Protein AF-A0A1Q3CJY1-F1 (afdb_monomer)

Sequence (101 aa):
YIFSSPWSILPSLQAWYRRGKVNASLENYQDAVCDLTIAQSMESSLGGKRQIESERKIILDRHERAGCTLFQHNEKQLGISDEPHQVKQQCVEVTGKGREI

Secondary structure (DSSP, 8-state):
-----TTS-PPPHHHHHHHHHHHHHTT-HHHHHHHHHHHHHH---HHHHHHHHHHHHHHHHHHHHHHHHHHHHTT--------------------------

Mean predicted aligned error: 15.41 Å

Structure (mmCIF, N/CA/C/O backbone):
data_AF-A0A1Q3CJY1-F1
#
_entry.id   AF-A0A1Q3CJY1-F1
#
loop_
_atom_site.group_PDB
_atom_site.id
_atom_site.type_symbol
_atom_site.label_atom_id
_atom_site.label_alt_id
_atom_site.label_comp_id
_atom_site.label_asym_id
_atom_site.label_entity_id
_atom_site.label_seq_id
_atom_site.pdbx_PDB_ins_code
_atom_site.Cartn_x
_atom_site.Cartn_y
_atom_site.Cartn_z
_atom_site.occupancy
_atom_site.B_iso_or_equiv
_atom_site.auth_seq_id
_atom_site.auth_comp_id
_atom_site.auth_asym_id
_atom_site.auth_atom_id
_atom_site.pdbx_PDB_model_num
ATOM 1 N N . TYR A 1 1 ? -1.251 -1.405 -40.038 1.00 38.06 1 TYR A N 1
ATOM 2 C CA . TYR A 1 1 ? -1.524 -2.456 -39.041 1.00 38.06 1 TYR A CA 1
ATOM 3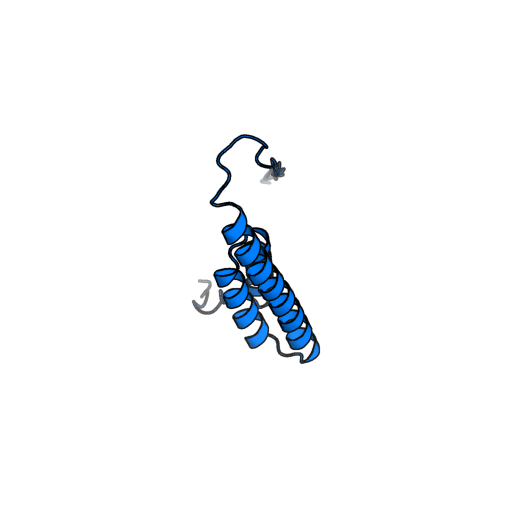 C C . TYR A 1 1 ? -0.597 -2.255 -37.851 1.00 38.06 1 TYR A C 1
ATOM 5 O O . TYR A 1 1 ? 0.583 -2.551 -37.969 1.00 38.06 1 TYR A O 1
ATOM 13 N N . ILE A 1 2 ? -1.084 -1.680 -36.746 1.00 52.84 2 ILE A N 1
ATOM 14 C CA . ILE A 1 2 ? -0.318 -1.630 -35.491 1.00 52.84 2 ILE A CA 1
ATOM 15 C C . ILE A 1 2 ? -0.630 -2.933 -34.764 1.00 52.84 2 ILE A C 1
ATOM 17 O O . ILE A 1 2 ? -1.753 -3.137 -34.308 1.00 52.84 2 ILE A O 1
ATOM 21 N N . PHE A 1 3 ? 0.344 -3.836 -34.712 1.00 55.12 3 PHE A N 1
ATOM 22 C CA . PHE A 1 3 ? 0.288 -5.017 -33.861 1.00 55.12 3 PHE A CA 1
ATOM 23 C C . PHE A 1 3 ? 0.434 -4.522 -32.414 1.00 55.12 3 PHE A C 1
ATOM 25 O O . PHE A 1 3 ? 1.538 -4.411 -31.889 1.00 55.12 3 PHE A O 1
ATOM 32 N N . SER A 1 4 ? -0.673 -4.112 -31.792 1.00 57.25 4 SER A N 1
ATOM 33 C CA . SER A 1 4 ? -0.695 -3.878 -30.349 1.00 57.25 4 SER A CA 1
ATOM 34 C C . SER A 1 4 ? -0.633 -5.253 -29.696 1.00 57.25 4 SER A C 1
ATOM 36 O O . SER A 1 4 ? -1.640 -5.951 -29.588 1.00 57.25 4 SER A O 1
ATOM 38 N N . SER A 1 5 ? 0.581 -5.702 -29.380 1.00 53.81 5 SER A N 1
ATOM 39 C CA . SER A 1 5 ? 0.812 -6.968 -28.697 1.00 53.81 5 SER A CA 1
ATOM 40 C C . SER A 1 5 ? -0.050 -7.027 -27.421 1.00 53.81 5 SER A C 1
ATOM 42 O O . SER A 1 5 ? 0.040 -6.097 -26.609 1.00 53.81 5 SER A O 1
ATOM 44 N N . PRO A 1 6 ? -0.826 -8.109 -27.188 1.00 59.97 6 PRO A N 1
ATOM 45 C CA . PRO A 1 6 ? -1.731 -8.262 -26.033 1.00 59.97 6 PRO A CA 1
ATOM 46 C C . PRO A 1 6 ? -1.056 -8.166 -24.655 1.00 59.97 6 PRO A C 1
ATOM 48 O O . PRO A 1 6 ? -1.722 -8.129 -23.628 1.00 59.97 6 PRO A O 1
ATOM 51 N N . TRP A 1 7 ? 0.275 -8.129 -24.629 1.00 54.53 7 TRP A N 1
ATOM 52 C CA . TRP A 1 7 ? 1.112 -8.182 -23.436 1.00 54.53 7 TRP A CA 1
ATOM 53 C C . TRP A 1 7 ? 1.418 -6.809 -22.818 1.00 54.53 7 TRP A C 1
ATOM 55 O O . TRP A 1 7 ? 2.140 -6.728 -21.829 1.00 54.53 7 TRP A O 1
ATOM 65 N N . SER A 1 8 ? 0.881 -5.722 -23.378 1.00 53.66 8 SER A N 1
ATOM 66 C CA . SER A 1 8 ? 1.364 -4.361 -23.088 1.00 53.66 8 SER A CA 1
ATOM 67 C C . SER A 1 8 ? 0.596 -3.605 -21.997 1.00 53.66 8 SER A C 1
ATOM 69 O O . SER A 1 8 ? 0.942 -2.464 -21.708 1.00 53.66 8 SER A O 1
ATOM 71 N N . ILE A 1 9 ? -0.430 -4.201 -21.381 1.00 62.16 9 ILE A N 1
ATOM 72 C CA . ILE A 1 9 ? -1.192 -3.557 -20.292 1.00 62.16 9 ILE A CA 1
ATOM 73 C C . ILE A 1 9 ? -1.039 -4.361 -18.998 1.00 62.16 9 ILE A C 1
ATOM 75 O O . ILE A 1 9 ? -2.011 -4.692 -18.324 1.00 62.16 9 ILE A O 1
ATOM 79 N N . LEU A 1 10 ? 0.196 -4.712 -18.638 1.00 65.19 10 LEU A N 1
ATOM 80 C CA . LEU A 1 10 ? 0.465 -5.074 -17.250 1.00 65.19 10 LEU A CA 1
ATOM 81 C C . LEU A 1 10 ? 0.441 -3.778 -16.426 1.00 65.19 10 LEU A C 1
ATOM 83 O O . LEU A 1 10 ? 1.128 -2.819 -16.796 1.00 65.19 10 LEU A O 1
ATOM 87 N N . PRO A 1 11 ? -0.350 -3.697 -15.340 1.00 74.88 11 PRO A N 1
ATOM 88 C CA . PRO A 1 11 ? -0.363 -2.505 -14.510 1.00 74.88 11 PRO A CA 1
ATOM 89 C C . PRO A 1 11 ? 1.041 -2.279 -13.952 1.00 74.88 11 PRO A C 1
ATOM 91 O O . PRO A 1 11 ? 1.672 -3.207 -13.446 1.00 74.88 11 PRO A O 1
ATOM 94 N N . SER A 1 12 ? 1.542 -1.050 -14.064 1.00 88.81 12 SER A N 1
ATOM 95 C CA . SER A 1 12 ? 2.859 -0.708 -13.537 1.00 88.81 12 SER A CA 1
ATOM 96 C C . SER A 1 12 ? 2.880 -0.843 -12.012 1.00 88.81 12 SER A C 1
ATOM 98 O O . SER A 1 12 ? 1.846 -0.732 -11.350 1.00 88.81 12 SER A O 1
ATOM 100 N N . LEU A 1 13 ? 4.075 -1.005 -11.437 1.00 92.19 13 LEU A N 1
ATOM 101 C CA . LEU A 1 13 ? 4.316 -0.895 -9.993 1.00 92.19 13 LEU A CA 1
ATOM 102 C C . LEU A 1 13 ? 3.543 0.282 -9.367 1.00 92.19 13 LEU A C 1
ATOM 104 O O . LEU A 1 13 ? 2.8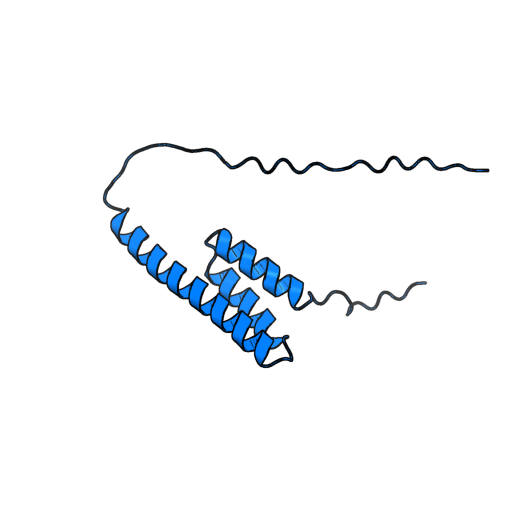91 0.145 -8.334 1.00 92.19 13 LEU A O 1
ATOM 108 N N . GLN A 1 14 ? 3.597 1.445 -10.025 1.00 92.06 14 GLN A N 1
ATOM 109 C CA . GLN A 1 14 ? 2.938 2.660 -9.558 1.00 92.06 14 GLN A CA 1
ATOM 110 C C . GLN A 1 14 ? 1.413 2.539 -9.554 1.00 92.06 14 GLN A C 1
ATOM 112 O O . GLN A 1 14 ? 0.773 3.116 -8.679 1.00 92.06 14 GLN A O 1
ATOM 117 N N . ALA A 1 15 ? 0.825 1.818 -10.512 1.00 94.44 15 ALA A N 1
ATOM 118 C CA . ALA A 1 15 ? -0.616 1.603 -10.566 1.00 94.44 15 ALA A CA 1
ATOM 119 C C . ALA A 1 15 ? -1.090 0.756 -9.377 1.00 94.44 15 ALA A C 1
ATOM 121 O O . ALA A 1 15 ? -2.012 1.169 -8.675 1.00 94.44 15 ALA A O 1
ATOM 122 N N . TRP A 1 16 ? -0.411 -0.362 -9.099 1.00 95.44 16 TRP A N 1
ATOM 123 C CA . TRP A 1 16 ? -0.690 -1.207 -7.931 1.00 95.44 16 TRP A CA 1
ATOM 124 C C . TRP A 1 16 ? -0.519 -0.445 -6.622 1.00 95.44 16 TRP A C 1
ATOM 126 O O . TRP A 1 16 ? -1.421 -0.424 -5.791 1.00 95.44 16 TRP A O 1
ATOM 136 N N . TYR A 1 17 ? 0.598 0.268 -6.476 1.00 95.44 17 TYR A N 1
ATOM 137 C CA . TYR A 1 17 ? 0.869 1.058 -5.280 1.00 95.44 17 TYR A CA 1
ATOM 138 C C . TYR A 1 17 ? -0.200 2.140 -5.048 1.00 95.44 17 TYR A C 1
ATOM 140 O O . TYR A 1 17 ? -0.752 2.245 -3.954 1.00 95.44 17 TYR A O 1
ATOM 148 N N . ARG A 1 18 ? -0.561 2.914 -6.083 1.00 95.69 18 ARG A N 1
ATOM 149 C CA . ARG A 1 18 ? -1.606 3.949 -5.975 1.00 95.69 18 ARG A CA 1
ATOM 150 C C . ARG A 1 18 ? -2.964 3.351 -5.628 1.00 95.69 18 ARG A C 1
ATOM 152 O O . ARG A 1 18 ? -3.649 3.906 -4.772 1.00 95.69 18 ARG A O 1
ATOM 159 N N . ARG A 1 19 ? -3.343 2.239 -6.263 1.00 95.81 19 ARG A N 1
ATOM 160 C CA . ARG A 1 19 ? -4.617 1.568 -5.987 1.00 95.81 19 ARG A CA 1
ATOM 161 C C . ARG A 1 19 ? -4.678 1.051 -4.551 1.00 95.81 19 ARG A C 1
ATOM 163 O O . ARG A 1 19 ? -5.656 1.330 -3.864 1.00 95.81 19 ARG A O 1
ATOM 170 N N . GLY A 1 20 ? -3.593 0.450 -4.063 1.00 96.06 20 GLY A N 1
ATOM 171 C CA . GLY A 1 20 ? -3.486 0.009 -2.674 1.00 96.06 20 GLY A CA 1
ATOM 172 C C . GLY A 1 20 ? -3.658 1.152 -1.674 1.00 96.06 20 GLY A C 1
ATOM 173 O O . GLY A 1 20 ? -4.384 1.009 -0.692 1.00 96.06 20 GLY A O 1
ATOM 174 N N . LYS A 1 21 ? -3.083 2.329 -1.955 1.00 95.56 21 LYS A N 1
ATOM 175 C CA . LYS A 1 21 ? -3.287 3.516 -1.109 1.00 95.56 21 LYS A CA 1
ATOM 176 C C . LYS A 1 21 ? -4.730 4.013 -1.103 1.00 95.56 21 LYS A C 1
ATOM 178 O O . LYS A 1 21 ? -5.226 4.371 -0.041 1.00 95.56 21 LYS A O 1
ATOM 183 N N . VAL A 1 22 ? -5.399 4.028 -2.257 1.00 96.88 22 VAL A N 1
ATOM 184 C CA . VAL A 1 22 ? -6.819 4.416 -2.342 1.00 96.88 22 VAL A CA 1
ATOM 185 C C . VAL A 1 22 ? -7.686 3.434 -1.558 1.00 96.88 22 VAL A C 1
ATOM 187 O O . VAL A 1 22 ? -8.499 3.869 -0.750 1.00 96.88 22 VAL A O 1
ATOM 190 N N . ASN A 1 23 ? -7.460 2.127 -1.711 1.00 94.88 23 ASN A N 1
ATOM 191 C CA . ASN A 1 23 ? -8.166 1.103 -0.940 1.00 94.88 23 ASN A CA 1
ATOM 192 C C . ASN A 1 23 ? -7.942 1.263 0.571 1.00 94.88 23 ASN A C 1
ATOM 194 O O . ASN A 1 23 ? -8.892 1.164 1.339 1.00 94.88 23 ASN A O 1
ATOM 198 N N . ALA A 1 24 ? -6.724 1.605 1.003 1.00 93.25 24 ALA A N 1
ATOM 199 C CA . ALA A 1 24 ? -6.445 1.884 2.410 1.00 93.25 24 ALA A CA 1
ATOM 200 C C . ALA A 1 24 ? -7.193 3.121 2.931 1.00 93.25 24 ALA A C 1
ATOM 202 O O . ALA A 1 24 ? -7.644 3.131 4.073 1.00 93.25 24 ALA A O 1
ATOM 203 N N . SER A 1 25 ? -7.329 4.167 2.108 1.00 92.12 25 SER A N 1
ATOM 204 C CA . SER A 1 25 ? -8.122 5.356 2.445 1.00 92.12 25 SER A CA 1
ATOM 205 C C . SER A 1 25 ? -9.625 5.081 2.497 1.00 92.12 25 SER A C 1
ATOM 207 O O . SER A 1 25 ? -10.321 5.756 3.243 1.00 92.12 25 SER A O 1
ATOM 209 N N . LEU A 1 26 ? -10.108 4.099 1.732 1.00 92.56 26 LEU A N 1
ATOM 210 C CA . LEU A 1 26 ? -11.502 3.643 1.726 1.00 92.56 26 LEU A CA 1
ATOM 211 C C . LEU A 1 26 ? -11.794 2.568 2.786 1.00 92.56 26 LEU A C 1
ATOM 213 O O . LEU A 1 26 ? -12.868 1.984 2.763 1.00 92.56 26 LEU A O 1
ATOM 217 N N . GLU A 1 27 ? -10.841 2.278 3.679 1.00 90.56 27 GLU A N 1
ATOM 218 C CA . GLU A 1 27 ? -10.944 1.223 4.703 1.00 90.56 27 GLU A CA 1
ATOM 219 C C . GLU A 1 27 ? -11.110 -0.201 4.134 1.00 90.56 27 GLU A C 1
ATOM 221 O O . GLU A 1 27 ? -11.370 -1.161 4.860 1.00 90.56 27 GLU A O 1
ATOM 226 N N . ASN A 1 28 ? -10.830 -0.378 2.840 1.00 93.62 28 ASN A N 1
ATOM 227 C CA . ASN A 1 28 ? -10.751 -1.675 2.171 1.00 93.62 28 ASN A CA 1
ATOM 228 C C . ASN A 1 28 ? -9.363 -2.285 2.406 1.00 93.62 28 ASN A C 1
ATOM 230 O O . ASN A 1 28 ? -8.553 -2.455 1.490 1.00 93.62 28 ASN A O 1
ATOM 234 N N . TYR A 1 29 ? -9.061 -2.574 3.672 1.00 91.88 29 TYR A N 1
ATOM 235 C CA . TYR A 1 29 ? -7.718 -2.945 4.120 1.00 91.88 29 TYR A CA 1
ATOM 236 C C . TYR A 1 29 ? -7.192 -4.232 3.471 1.00 91.88 29 TYR A C 1
ATOM 238 O O . TYR A 1 29 ? -6.004 -4.317 3.163 1.00 91.88 29 TYR A O 1
ATOM 246 N N . GLN A 1 30 ? -8.067 -5.205 3.206 1.00 91.44 30 GLN A N 1
ATOM 247 C CA . GLN A 1 30 ? -7.685 -6.458 2.554 1.00 91.44 30 GLN A CA 1
ATOM 248 C C . GLN A 1 30 ? -7.180 -6.221 1.123 1.00 91.44 30 GLN A C 1
ATOM 250 O O . GLN A 1 30 ? -6.088 -6.668 0.764 1.00 91.44 30 GLN A O 1
ATOM 255 N N . ASP A 1 31 ? -7.931 -5.454 0.329 1.00 94.06 31 ASP A N 1
ATOM 256 C CA . ASP A 1 31 ? -7.551 -5.112 -1.045 1.00 94.06 31 ASP A CA 1
ATOM 257 C C . ASP A 1 31 ? -6.304 -4.222 -1.071 1.00 94.06 31 ASP A C 1
ATOM 259 O O . ASP A 1 31 ? -5.422 -4.402 -1.913 1.00 94.06 31 ASP A O 1
ATOM 263 N N . ALA A 1 32 ? -6.174 -3.312 -0.100 1.00 95.56 32 ALA A N 1
ATOM 264 C CA . ALA A 1 32 ? -4.986 -2.483 0.062 1.00 95.56 32 ALA A CA 1
ATOM 265 C C . ALA A 1 32 ? -3.715 -3.316 0.287 1.00 95.56 32 ALA A C 1
ATOM 267 O O . ALA A 1 32 ? -2.683 -3.071 -0.341 1.00 95.56 32 ALA A O 1
ATOM 268 N N . VAL A 1 33 ? -3.785 -4.320 1.165 1.00 94.81 33 VAL A N 1
ATOM 269 C CA . VAL A 1 33 ? -2.664 -5.220 1.473 1.00 94.81 33 VAL A CA 1
ATOM 270 C C . VAL A 1 33 ? -2.287 -6.072 0.262 1.00 94.81 33 VAL A C 1
ATOM 272 O O . VAL A 1 33 ? -1.094 -6.221 -0.023 1.00 94.81 33 VAL A O 1
ATOM 275 N N . CYS A 1 34 ? -3.270 -6.597 -0.473 1.00 95.81 34 CYS A N 1
ATOM 276 C CA . CYS A 1 34 ? -3.031 -7.339 -1.711 1.00 95.81 34 CYS A CA 1
ATOM 277 C C . CYS A 1 34 ? -2.316 -6.472 -2.758 1.00 95.81 34 CYS A C 1
ATOM 279 O O . CYS A 1 34 ? -1.269 -6.865 -3.279 1.00 95.81 34 CYS A O 1
ATOM 281 N N . ASP A 1 35 ? -2.824 -5.265 -3.007 1.00 96.69 35 ASP A N 1
ATOM 282 C CA . ASP A 1 35 ? -2.265 -4.337 -3.991 1.00 96.69 35 ASP A CA 1
ATOM 283 C C . ASP A 1 35 ? -0.824 -3.920 -3.651 1.00 96.69 35 ASP A C 1
ATOM 285 O O . ASP A 1 35 ? 0.055 -3.922 -4.519 1.00 96.69 35 ASP A O 1
ATOM 289 N N . LEU A 1 36 ? -0.545 -3.618 -2.377 1.00 95.06 36 LEU A N 1
ATOM 290 C CA . LEU A 1 36 ? 0.802 -3.263 -1.919 1.00 95.06 36 LEU A CA 1
ATOM 291 C C . LEU A 1 36 ? 1.770 -4.450 -1.943 1.00 95.06 36 LEU A C 1
ATOM 293 O O . LEU A 1 36 ? 2.964 -4.261 -2.165 1.00 95.06 36 LEU A O 1
ATOM 297 N N . THR A 1 37 ? 1.278 -5.674 -1.753 1.00 96.06 37 THR A N 1
ATOM 298 C CA . THR A 1 37 ? 2.100 -6.889 -1.855 1.00 96.06 37 THR A CA 1
ATOM 299 C C . THR A 1 37 ? 2.541 -7.132 -3.296 1.00 96.06 37 THR A C 1
ATOM 301 O O . THR A 1 37 ? 3.714 -7.417 -3.545 1.00 96.06 37 THR A O 1
ATOM 304 N N . ILE A 1 38 ? 1.635 -6.936 -4.259 1.00 95.00 38 ILE A N 1
ATOM 305 C CA . ILE A 1 38 ? 1.970 -7.012 -5.684 1.00 95.00 38 ILE A CA 1
ATOM 306 C C . ILE A 1 38 ? 2.977 -5.916 -6.035 1.00 95.00 38 ILE A C 1
ATOM 308 O O . ILE A 1 38 ? 4.022 -6.222 -6.610 1.00 95.00 38 ILE A O 1
ATOM 312 N N . ALA A 1 39 ? 2.744 -4.674 -5.597 1.00 94.75 39 ALA A N 1
ATOM 313 C CA . ALA A 1 39 ? 3.702 -3.589 -5.791 1.00 94.75 39 ALA A CA 1
ATOM 314 C C . ALA A 1 39 ? 5.093 -3.936 -5.217 1.00 94.75 39 ALA A C 1
ATOM 316 O O . ALA A 1 39 ? 6.098 -3.837 -5.914 1.00 94.75 39 ALA A O 1
ATOM 317 N N . GLN A 1 40 ? 5.172 -4.442 -3.984 1.00 94.56 40 GLN A N 1
ATOM 318 C CA . GLN A 1 40 ? 6.447 -4.833 -3.374 1.00 94.56 40 GLN A CA 1
ATOM 319 C C . GLN A 1 40 ? 7.179 -5.926 -4.175 1.00 94.56 40 GLN A C 1
ATOM 321 O O . GLN A 1 40 ? 8.408 -5.905 -4.260 1.00 94.56 40 GLN A O 1
ATOM 326 N N . SER A 1 41 ? 6.443 -6.879 -4.759 1.00 93.88 41 SER A N 1
ATOM 327 C CA . SER A 1 41 ? 7.025 -7.955 -5.574 1.00 93.88 41 SER A CA 1
ATOM 328 C C . SER A 1 41 ? 7.619 -7.457 -6.897 1.00 93.88 41 SER A C 1
ATOM 330 O O . SER A 1 41 ? 8.602 -8.022 -7.375 1.00 93.88 41 SER A O 1
ATOM 332 N N . MET A 1 42 ? 7.050 -6.384 -7.455 1.00 91.62 42 MET A N 1
ATOM 333 C CA . MET A 1 42 ? 7.482 -5.765 -8.712 1.00 91.62 42 MET A CA 1
ATOM 334 C C . MET A 1 42 ? 8.618 -4.756 -8.526 1.00 91.62 42 MET A C 1
ATOM 336 O O . MET A 1 42 ? 9.305 -4.421 -9.489 1.00 91.62 42 MET A O 1
ATOM 340 N N . GLU A 1 43 ? 8.797 -4.236 -7.314 1.00 92.00 43 GLU A N 1
ATOM 341 C CA . GLU A 1 43 ? 9.871 -3.303 -7.000 1.00 92.00 43 GLU A CA 1
ATOM 342 C C . GLU A 1 43 ? 11.227 -4.020 -7.045 1.00 92.00 43 GLU A C 1
ATOM 344 O O . GLU A 1 43 ? 11.404 -5.088 -6.462 1.00 92.00 43 GLU A O 1
ATOM 349 N N . SER A 1 44 ? 12.211 -3.428 -7.716 1.00 91.25 44 SER A N 1
ATOM 350 C CA . SER A 1 44 ? 13.550 -4.018 -7.847 1.00 91.25 44 SER A CA 1
ATOM 351 C C . SER A 1 44 ? 14.503 -3.516 -6.762 1.00 91.25 44 SER A C 1
ATOM 353 O O . SER A 1 44 ? 15.417 -4.234 -6.356 1.00 91.25 44 SER A O 1
ATOM 355 N N . SER A 1 45 ? 14.290 -2.297 -6.257 1.00 94.50 45 SER A N 1
ATOM 356 C CA . SER A 1 45 ? 15.141 -1.681 -5.241 1.00 94.50 45 SER A CA 1
ATOM 357 C C . SER A 1 45 ? 14.807 -2.171 -3.834 1.00 94.50 45 SER A C 1
ATOM 359 O O . SER A 1 45 ? 13.654 -2.163 -3.405 1.00 94.50 45 SER A O 1
ATOM 361 N N . LEU A 1 46 ? 15.834 -2.505 -3.044 1.00 91.44 46 LEU A N 1
ATOM 362 C CA . LEU A 1 46 ? 15.665 -2.805 -1.617 1.00 91.44 46 LEU A CA 1
ATOM 363 C C . LEU A 1 46 ? 15.065 -1.620 -0.843 1.00 91.44 46 LEU A C 1
ATOM 365 O O . LEU A 1 46 ? 14.270 -1.829 0.072 1.00 91.44 46 LEU A O 1
ATOM 369 N N . GLY A 1 47 ? 15.423 -0.387 -1.217 1.00 93.62 47 GLY A N 1
ATOM 370 C CA . GLY A 1 47 ? 14.881 0.824 -0.598 1.00 93.62 47 GLY A CA 1
ATOM 371 C C . GLY A 1 47 ? 13.384 0.973 -0.863 1.00 93.62 47 GLY A C 1
ATOM 372 O O . GLY A 1 47 ? 12.614 1.153 0.078 1.00 93.62 47 GLY A O 1
ATOM 373 N N . GLY A 1 48 ? 12.969 0.798 -2.121 1.00 91.56 48 GLY A N 1
ATOM 374 C CA . GLY A 1 48 ? 11.557 0.840 -2.508 1.00 91.56 48 GLY A CA 1
ATOM 375 C C . GLY A 1 48 ? 10.742 -0.268 -1.835 1.00 91.56 48 GLY A C 1
ATOM 376 O O . GLY A 1 48 ? 9.680 -0.002 -1.278 1.00 91.56 48 GLY A O 1
ATOM 377 N N . LYS A 1 49 ? 11.276 -1.498 -1.768 1.00 93.12 49 LYS A N 1
ATOM 378 C CA . LYS A 1 49 ? 10.617 -2.613 -1.064 1.00 93.12 49 LYS A CA 1
ATOM 379 C C . LYS A 1 49 ? 10.359 -2.299 0.405 1.00 93.12 49 LYS A C 1
ATOM 381 O O . LYS A 1 49 ? 9.259 -2.553 0.887 1.00 93.12 49 LYS A O 1
ATOM 386 N N . ARG A 1 50 ? 11.353 -1.740 1.105 1.00 94.50 50 ARG A N 1
ATOM 387 C CA . ARG A 1 50 ? 11.224 -1.344 2.517 1.00 94.50 50 ARG A CA 1
ATOM 388 C C . ARG A 1 50 ? 10.210 -0.220 2.706 1.00 94.50 50 ARG A C 1
ATOM 390 O O . ARG A 1 50 ? 9.469 -0.242 3.682 1.00 94.50 50 ARG A O 1
ATOM 397 N N . GLN A 1 51 ? 10.156 0.741 1.782 1.00 94.69 51 GLN A N 1
ATOM 398 C CA . GLN A 1 51 ? 9.151 1.807 1.815 1.00 94.69 51 GLN A CA 1
ATOM 399 C C . GLN A 1 51 ? 7.737 1.228 1.687 1.00 94.69 51 GLN A C 1
ATOM 401 O O . GLN A 1 51 ? 6.911 1.448 2.571 1.00 94.69 51 GLN A O 1
ATOM 406 N N . ILE A 1 52 ? 7.489 0.404 0.665 1.00 94.19 52 ILE A N 1
ATOM 407 C CA . ILE A 1 52 ? 6.183 -0.239 0.448 1.00 94.19 52 ILE A CA 1
ATOM 408 C C . ILE A 1 52 ? 5.790 -1.120 1.647 1.00 94.19 52 ILE A C 1
ATOM 410 O O . ILE A 1 52 ? 4.646 -1.091 2.099 1.00 94.19 52 ILE A O 1
ATOM 414 N N . GLU A 1 53 ? 6.738 -1.869 2.211 1.00 94.62 53 GLU A N 1
ATOM 415 C CA . GLU A 1 53 ? 6.517 -2.684 3.409 1.00 94.62 53 GLU A CA 1
ATOM 416 C C . GLU A 1 53 ? 6.146 -1.844 4.638 1.00 94.62 53 GLU A C 1
ATOM 418 O O . GLU A 1 53 ? 5.223 -2.205 5.373 1.00 94.62 53 GLU A O 1
ATOM 423 N N . SER A 1 54 ? 6.838 -0.722 4.854 1.00 95.00 54 SER A N 1
ATOM 424 C CA . SER A 1 54 ? 6.546 0.184 5.968 1.00 95.00 54 SER A CA 1
ATOM 425 C C . SER A 1 54 ? 5.128 0.750 5.880 1.00 95.00 54 SER A C 1
ATOM 427 O O . SER A 1 54 ? 4.404 0.750 6.875 1.00 95.00 54 SER A O 1
ATOM 429 N N . GLU A 1 55 ? 4.685 1.130 4.680 1.00 93.19 55 GLU A N 1
ATOM 430 C CA . GLU A 1 55 ? 3.322 1.600 4.443 1.00 93.19 55 GLU A CA 1
ATOM 431 C C . GLU A 1 55 ? 2.284 0.505 4.675 1.00 93.19 55 GLU A C 1
ATOM 433 O O . GLU A 1 55 ? 1.296 0.734 5.374 1.00 93.19 55 GLU A O 1
ATOM 438 N N . ARG A 1 56 ? 2.527 -0.710 4.168 1.00 93.19 56 ARG A N 1
ATOM 439 C CA . ARG A 1 56 ? 1.645 -1.856 4.422 1.00 93.19 56 ARG A CA 1
ATOM 440 C C . ARG A 1 56 ? 1.490 -2.118 5.921 1.00 93.19 56 ARG A C 1
ATOM 442 O O . ARG A 1 56 ? 0.385 -2.390 6.379 1.00 93.19 56 ARG A O 1
ATOM 449 N N . LYS A 1 57 ? 2.573 -2.010 6.697 1.00 93.75 57 LYS A N 1
ATOM 450 C CA . LYS A 1 57 ? 2.532 -2.191 8.156 1.00 93.75 57 LYS A CA 1
ATOM 451 C C . LYS A 1 57 ? 1.682 -1.122 8.851 1.00 93.75 57 LYS A C 1
ATOM 453 O O . LYS A 1 57 ? 0.918 -1.462 9.745 1.00 93.75 57 LYS A O 1
ATOM 458 N N . ILE A 1 58 ? 1.774 0.140 8.424 1.00 91.88 58 ILE A N 1
ATOM 459 C CA . ILE A 1 58 ? 0.929 1.231 8.946 1.00 91.88 58 ILE A CA 1
ATOM 460 C C . ILE A 1 58 ? -0.555 0.956 8.661 1.00 91.88 58 ILE A C 1
ATOM 462 O O . ILE A 1 58 ? -1.408 1.198 9.512 1.00 91.88 58 ILE A O 1
ATOM 466 N N . ILE A 1 59 ? -0.868 0.434 7.474 1.00 91.12 59 ILE A N 1
ATOM 467 C CA . ILE A 1 59 ? -2.242 0.095 7.080 1.00 91.12 59 ILE A CA 1
ATOM 468 C C . ILE A 1 59 ? -2.786 -1.065 7.921 1.00 91.12 59 ILE A C 1
ATOM 470 O O . ILE A 1 59 ? -3.931 -1.004 8.361 1.00 91.12 59 ILE A O 1
ATOM 474 N N . LEU A 1 60 ? -1.966 -2.085 8.194 1.00 89.31 60 LEU A N 1
ATOM 475 C CA . LEU A 1 60 ? -2.341 -3.196 9.073 1.00 89.31 60 LEU A CA 1
ATOM 476 C C . LEU A 1 60 ? -2.588 -2.738 10.517 1.00 89.31 60 LEU A C 1
ATOM 478 O O . LEU A 1 60 ? -3.612 -3.099 11.087 1.00 89.31 60 LEU A O 1
ATOM 482 N N . ASP A 1 61 ? -1.724 -1.884 11.078 1.00 89.81 61 ASP A N 1
ATOM 483 C CA . ASP A 1 61 ? -1.942 -1.297 12.413 1.00 89.81 61 ASP A CA 1
ATOM 484 C C . ASP A 1 61 ? -3.255 -0.497 12.470 1.00 89.81 61 ASP A C 1
ATOM 486 O O . ASP A 1 61 ? -4.028 -0.604 13.424 1.00 89.81 61 ASP A O 1
ATOM 490 N N . ARG A 1 62 ? -3.554 0.268 11.409 1.00 85.88 62 ARG A N 1
ATOM 491 C CA . ARG A 1 62 ? -4.823 0.996 11.294 1.00 85.88 62 ARG A CA 1
ATOM 492 C C . ARG A 1 62 ? -6.018 0.040 11.250 1.00 85.88 62 ARG A C 1
ATOM 494 O O . ARG A 1 62 ? -7.003 0.311 11.930 1.00 85.88 62 ARG A O 1
ATOM 501 N N . HIS A 1 63 ? -5.935 -1.054 10.497 1.00 85.19 63 HIS A N 1
ATOM 502 C CA . HIS A 1 63 ? -6.990 -2.067 10.431 1.00 85.19 63 HIS A CA 1
ATOM 503 C C . HIS A 1 63 ? -7.241 -2.728 11.792 1.00 85.19 63 HIS A C 1
ATOM 505 O O . HIS A 1 63 ? -8.389 -2.827 12.217 1.00 85.19 63 HIS A O 1
ATOM 511 N N . GLU A 1 64 ? -6.188 -3.130 12.508 1.00 82.31 64 GLU A N 1
ATOM 512 C CA . GLU A 1 64 ? -6.309 -3.716 13.850 1.00 82.31 64 GLU A CA 1
ATOM 513 C C . GLU A 1 64 ? -6.977 -2.739 14.828 1.00 82.31 64 GLU A C 1
ATOM 515 O O . GLU A 1 64 ? -7.887 -3.103 15.576 1.00 82.31 64 GLU A O 1
ATOM 520 N N . ARG A 1 65 ? -6.591 -1.461 14.764 1.00 82.00 65 A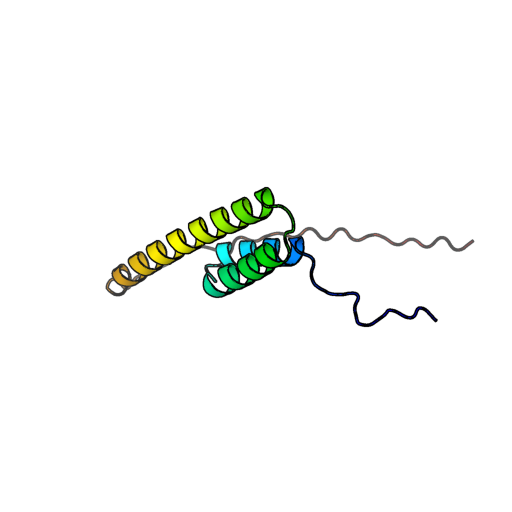RG A N 1
ATOM 521 C CA . ARG A 1 65 ? -7.198 -0.389 15.561 1.00 82.00 65 ARG A CA 1
ATOM 522 C C . ARG A 1 65 ? -8.664 -0.140 15.192 1.00 82.00 65 ARG A C 1
ATOM 524 O O . ARG A 1 65 ? -9.481 0.047 16.093 1.00 82.00 65 ARG A O 1
ATOM 531 N N . ALA A 1 66 ? -8.997 -0.162 13.901 1.00 74.19 66 ALA A N 1
ATOM 532 C CA . ALA A 1 66 ? -10.364 -0.015 13.401 1.00 74.19 66 ALA A CA 1
ATOM 533 C C 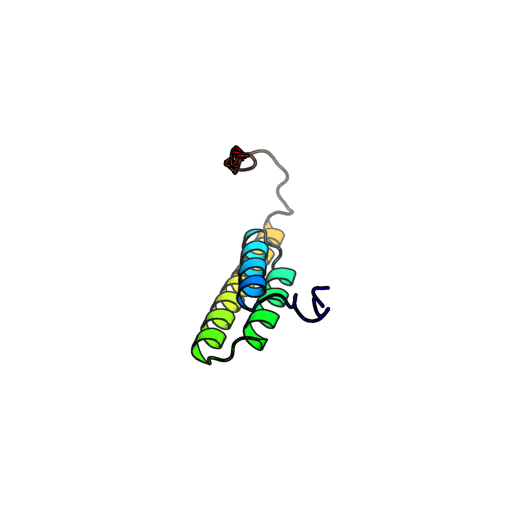. ALA A 1 66 ? -11.257 -1.200 13.819 1.00 74.19 66 ALA A C 1
ATOM 535 O O . ALA A 1 66 ? -12.409 -1.011 14.220 1.00 74.19 66 ALA A O 1
ATOM 536 N N . GLY A 1 67 ? -10.706 -2.417 13.820 1.00 65.19 67 GLY A N 1
ATOM 537 C CA . GLY A 1 67 ? -11.368 -3.605 14.357 1.00 65.19 67 GLY A CA 1
ATOM 538 C C . GLY A 1 67 ? -11.748 -3.424 15.828 1.00 65.19 67 GLY A C 1
ATOM 539 O O . GLY A 1 67 ? -12.892 -3.671 16.203 1.00 65.19 67 GLY A O 1
ATOM 540 N N . CYS A 1 68 ? -10.840 -2.891 16.651 1.00 59.06 68 CYS A N 1
ATOM 541 C CA . CYS A 1 68 ? -11.112 -2.585 18.060 1.00 59.06 68 CYS A CA 1
ATOM 542 C C . CYS A 1 68 ? -12.207 -1.521 18.264 1.00 59.06 68 CYS A C 1
ATOM 544 O O . CYS A 1 68 ? -12.965 -1.612 19.231 1.00 59.06 68 CYS A O 1
ATOM 546 N N . THR A 1 69 ? -12.328 -0.526 17.376 1.00 54.94 69 THR A N 1
ATOM 547 C CA . THR A 1 69 ? -13.429 0.455 17.436 1.00 54.94 69 THR A CA 1
ATOM 548 C C . THR A 1 69 ? -14.779 -0.140 17.034 1.00 54.94 69 THR A C 1
ATOM 550 O O . THR A 1 69 ? -15.797 0.238 17.612 1.00 54.94 69 THR A O 1
ATOM 553 N N . LEU A 1 70 ? -14.802 -1.119 16.120 1.00 50.72 70 LEU A N 1
ATOM 554 C CA . LEU A 1 70 ? -16.034 -1.796 15.698 1.00 50.72 70 LEU A CA 1
ATOM 555 C C . LEU A 1 70 ? -16.671 -2.601 16.848 1.00 50.72 70 LEU A C 1
ATOM 557 O O . LEU A 1 70 ? -17.890 -2.601 17.004 1.00 50.72 70 LEU A O 1
ATOM 561 N N . PHE A 1 71 ? -15.851 -3.218 17.710 1.00 45.44 71 PHE A N 1
ATOM 562 C CA . PHE A 1 71 ? -16.327 -3.942 18.898 1.00 45.44 71 PHE A CA 1
ATOM 563 C C . PHE A 1 71 ? -16.938 -3.035 19.980 1.00 45.44 71 PHE A C 1
ATOM 565 O O . PHE A 1 71 ? -17.744 -3.516 20.771 1.00 45.44 71 PHE A O 1
ATOM 572 N N . GLN A 1 72 ? -16.606 -1.739 20.019 1.00 45.28 72 GLN A N 1
ATOM 573 C CA . GLN A 1 72 ? -17.191 -0.791 20.982 1.00 45.28 72 GLN A CA 1
ATOM 574 C C . GLN A 1 72 ? -18.453 -0.088 20.459 1.00 45.28 72 GLN A C 1
ATOM 576 O O . GLN A 1 72 ? -19.226 0.457 21.246 1.00 45.28 72 GLN A O 1
ATOM 581 N N . HIS A 1 73 ? -18.688 -0.091 19.144 1.00 38.41 73 HIS A N 1
ATOM 582 C CA . HIS A 1 73 ? -19.795 0.649 18.530 1.00 38.41 73 HIS A CA 1
ATOM 583 C C . HIS A 1 73 ? -21.117 -0.142 18.467 1.00 38.41 73 HIS A C 1
ATOM 585 O O . HIS A 1 73 ? -22.170 0.431 18.194 1.00 38.41 73 HIS A O 1
ATOM 591 N N . ASN A 1 74 ? -21.111 -1.444 18.768 1.00 38.25 74 ASN A N 1
ATOM 592 C CA . ASN A 1 74 ? -22.328 -2.264 18.699 1.00 38.25 74 ASN A CA 1
ATOM 593 C C . ASN A 1 74 ? -23.324 -2.039 19.853 1.00 38.25 74 ASN A C 1
ATOM 595 O O . ASN A 1 74 ? -24.436 -2.556 19.786 1.00 38.25 74 ASN A O 1
ATOM 599 N N . GLU A 1 75 ? -22.985 -1.246 20.876 1.00 46.91 75 GLU A N 1
ATOM 600 C CA . GLU A 1 75 ? -23.872 -1.016 22.032 1.00 46.91 75 GLU A CA 1
ATOM 601 C C . GLU A 1 75 ? -24.538 0.366 22.060 1.00 46.91 75 GLU A C 1
ATOM 603 O O . GLU A 1 75 ? -25.297 0.670 22.980 1.00 46.91 75 GLU A O 1
ATOM 608 N N . LYS A 1 76 ? -24.294 1.225 21.064 1.00 41.19 76 LYS A N 1
ATOM 609 C CA . LYS A 1 76 ? -24.909 2.558 21.012 1.00 41.19 76 LYS A CA 1
ATOM 610 C C . LYS A 1 76 ? -25.480 2.831 19.631 1.00 41.19 76 LYS A C 1
ATOM 612 O O . LYS A 1 76 ? -24.879 3.481 18.785 1.00 41.19 76 LYS A O 1
ATOM 617 N N . GLN A 1 77 ? -26.703 2.351 19.437 1.00 56.06 77 GLN A N 1
ATOM 618 C CA . GLN A 1 77 ? -27.684 3.037 18.603 1.00 56.06 77 GLN A CA 1
ATOM 619 C C . GLN A 1 77 ? -27.591 4.552 18.863 1.00 56.06 77 GLN A C 1
ATOM 621 O O . GLN A 1 77 ? -27.674 4.940 20.027 1.00 56.06 77 GLN A O 1
ATOM 626 N N . LEU A 1 78 ? -27.425 5.365 17.806 1.00 36.66 78 LEU A N 1
ATOM 627 C CA . LEU A 1 78 ? -28.109 6.650 17.552 1.00 36.66 78 LEU A CA 1
ATOM 628 C C . LEU A 1 78 ? -27.239 7.630 16.729 1.00 36.66 78 LEU A C 1
ATOM 630 O O . LEU A 1 78 ? -26.306 8.226 17.245 1.00 36.66 78 LEU A O 1
ATOM 634 N N . GLY A 1 79 ? -27.662 7.886 15.487 1.00 31.59 79 GLY A N 1
ATOM 635 C CA . GLY A 1 79 ? -27.880 9.262 15.027 1.00 31.59 79 GLY A CA 1
ATOM 636 C C . GLY A 1 79 ? -26.743 10.059 14.358 1.00 31.59 79 GLY A C 1
ATOM 637 O O . GLY A 1 79 ? -25.940 10.674 15.037 1.00 31.59 79 GLY A O 1
ATOM 638 N N . ILE A 1 80 ? -26.912 10.230 13.038 1.00 40.34 80 ILE A N 1
ATOM 639 C CA . ILE A 1 80 ? -26.751 11.471 12.236 1.00 40.34 80 ILE A CA 1
ATOM 640 C C . ILE A 1 80 ? -25.332 12.030 11.948 1.00 40.34 80 ILE A C 1
ATOM 642 O O . ILE A 1 80 ? -24.541 12.268 12.850 1.00 40.34 80 ILE A O 1
ATOM 646 N N . SER A 1 81 ? -25.166 12.402 10.662 1.00 35.69 81 SER A N 1
ATOM 647 C CA . SER A 1 81 ? -24.272 13.421 10.054 1.00 35.69 81 SER A CA 1
ATOM 648 C C . SER A 1 81 ? -22.781 13.074 9.906 1.00 35.69 81 SER A C 1
ATOM 650 O O . SER A 1 81 ? -22.176 12.551 10.825 1.00 35.69 81 SER A O 1
ATOM 652 N N . ASP A 1 82 ? -22.096 13.316 8.780 1.00 37.09 82 ASP A N 1
ATOM 653 C CA . ASP A 1 82 ? -22.291 14.335 7.737 1.00 37.09 82 ASP A CA 1
ATOM 654 C C . ASP A 1 82 ? -21.731 13.908 6.358 1.00 37.09 82 ASP A C 1
ATOM 656 O O . ASP A 1 82 ? -20.678 13.286 6.262 1.00 37.09 82 ASP A O 1
ATOM 660 N N . GLU A 1 83 ? -22.469 14.311 5.318 1.00 39.72 83 GLU A N 1
ATOM 661 C CA . GLU A 1 83 ? -22.060 14.794 3.980 1.00 39.72 83 GLU A CA 1
ATOM 662 C C . GLU A 1 83 ? -20.921 14.083 3.189 1.00 39.72 83 GLU A C 1
ATOM 664 O O . GLU A 1 83 ? -19.755 14.065 3.599 1.00 39.72 83 GLU A O 1
ATOM 669 N N . PRO A 1 84 ? -21.203 13.559 1.973 1.00 43.75 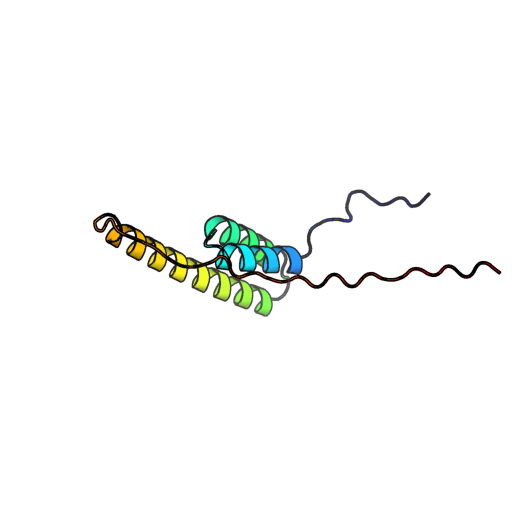84 PRO A N 1
ATOM 670 C CA . PRO A 1 84 ? -20.156 13.077 1.081 1.00 43.75 84 PRO A CA 1
ATOM 671 C C . PRO A 1 84 ? -19.366 14.270 0.535 1.00 43.75 84 PRO A C 1
ATOM 673 O O . PRO A 1 84 ? -19.906 15.085 -0.207 1.00 43.75 84 PRO A O 1
ATOM 676 N N . HIS A 1 85 ? -18.067 14.338 0.847 1.00 49.03 85 HIS A N 1
ATOM 677 C CA . HIS A 1 85 ? -17.175 15.378 0.337 1.00 49.03 85 HIS A CA 1
ATOM 678 C C . HIS A 1 85 ? -17.240 15.424 -1.195 1.00 49.03 85 HIS A C 1
ATOM 680 O O . HIS A 1 85 ? -16.715 14.550 -1.891 1.00 49.03 85 HIS A O 1
ATOM 686 N N . GLN A 1 86 ? -17.891 16.460 -1.719 1.00 40.12 86 GLN A N 1
ATOM 687 C CA . GLN A 1 86 ? -18.027 16.700 -3.147 1.00 40.12 86 GLN A CA 1
ATOM 688 C C . GLN A 1 86 ? -16.650 17.028 -3.739 1.00 40.12 86 GLN A C 1
ATOM 690 O O . GLN A 1 86 ? -16.223 18.182 -3.788 1.00 40.12 86 GLN A O 1
ATOM 695 N N . VAL A 1 87 ? -15.935 16.009 -4.222 1.00 54.94 87 VAL A N 1
ATOM 696 C CA . VAL A 1 87 ? -14.802 16.202 -5.132 1.00 54.94 87 VAL A CA 1
ATOM 697 C C . VAL A 1 87 ? -15.369 16.740 -6.443 1.00 54.94 87 VAL A C 1
ATOM 699 O O . VAL A 1 87 ? -15.827 15.999 -7.311 1.00 54.94 87 VAL A O 1
ATOM 702 N N . LYS A 1 88 ? -15.367 18.066 -6.582 1.00 46.47 88 LYS A N 1
ATOM 703 C CA . LYS A 1 88 ? -15.726 18.750 -7.822 1.00 46.47 88 LYS A CA 1
ATOM 704 C C . LYS A 1 88 ? -14.583 18.557 -8.820 1.00 46.47 88 LYS A C 1
ATOM 706 O O . LYS A 1 88 ? -13.638 19.340 -8.859 1.00 46.47 88 LYS A O 1
ATOM 711 N N . GLN A 1 89 ? -14.631 17.475 -9.596 1.00 57.84 89 GLN A N 1
ATOM 712 C CA . GLN A 1 89 ? -13.713 17.288 -10.716 1.00 57.84 89 GLN A CA 1
ATOM 713 C C . GLN A 1 89 ? -14.047 18.317 -11.798 1.00 57.84 89 GLN A C 1
ATOM 715 O O . GLN A 1 89 ? -15.128 18.298 -12.382 1.00 57.84 89 GLN A O 1
ATOM 720 N N . GLN A 1 90 ? -13.125 19.243 -12.047 1.00 41.75 90 GLN A N 1
ATOM 721 C CA . GLN A 1 90 ? -13.234 20.188 -13.148 1.00 41.75 90 GLN A CA 1
ATOM 722 C C . GLN A 1 90 ? -12.670 19.527 -14.409 1.00 41.75 90 GLN A C 1
ATOM 724 O O . GLN A 1 90 ? -11.459 19.480 -14.615 1.00 41.75 90 GLN A O 1
ATOM 729 N N . CYS A 1 91 ? -13.555 18.982 -15.242 1.00 52.81 91 CYS A N 1
ATOM 730 C CA . CYS A 1 91 ? -13.201 18.554 -16.589 1.00 52.81 91 CYS A CA 1
ATOM 731 C C . CYS A 1 91 ? -12.911 19.801 -17.436 1.00 52.81 91 CYS A C 1
ATOM 733 O O . CYS A 1 91 ? -13.771 20.666 -17.590 1.00 52.81 91 CYS A O 1
ATOM 735 N N . VAL A 1 92 ? -11.693 19.909 -17.966 1.00 56.56 92 VAL A N 1
ATOM 736 C CA . VAL A 1 92 ? -11.358 20.915 -18.978 1.00 56.56 92 VAL A CA 1
ATOM 737 C C . VAL A 1 92 ? -11.757 20.342 -20.334 1.00 56.56 92 VAL A C 1
ATOM 739 O O . VAL A 1 92 ? -11.147 19.385 -20.808 1.00 56.56 92 VAL A O 1
ATOM 742 N N . GLU A 1 93 ? -12.788 20.915 -20.953 1.00 59.41 93 GLU A N 1
ATOM 743 C CA . GLU A 1 93 ? -13.095 20.671 -22.361 1.00 59.41 93 GLU A CA 1
ATOM 744 C C . GLU A 1 93 ? -11.964 21.238 -23.227 1.00 59.41 93 GLU A C 1
ATOM 746 O O . GLU A 1 93 ? -11.753 22.450 -23.308 1.00 59.41 93 GLU A O 1
ATOM 751 N N . VAL A 1 94 ? -11.223 20.355 -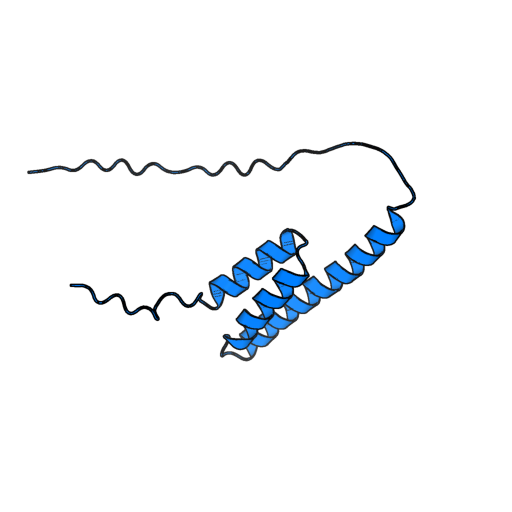23.897 1.00 63.91 94 VAL A N 1
ATOM 752 C CA . VAL A 1 94 ? -10.360 20.754 -25.010 1.00 63.91 94 VAL A CA 1
ATOM 753 C C . VAL A 1 94 ? -11.277 21.063 -26.187 1.00 63.91 94 VAL A C 1
ATOM 755 O O . 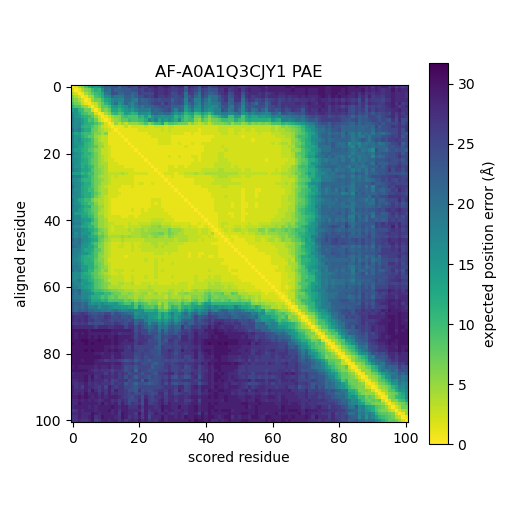VAL A 1 94 ? -11.830 20.160 -26.815 1.00 63.91 94 VAL A O 1
ATOM 758 N N . THR A 1 95 ? -11.443 22.347 -26.501 1.00 53.62 95 THR A N 1
ATOM 759 C CA . THR A 1 95 ? -12.082 22.766 -27.749 1.00 53.62 95 THR A CA 1
ATOM 760 C C . THR A 1 95 ? -11.149 22.427 -28.910 1.00 53.62 95 THR A C 1
ATOM 762 O O . THR A 1 95 ? -10.243 23.172 -29.276 1.00 53.62 95 THR A O 1
ATOM 765 N N . GLY A 1 96 ? -11.361 21.250 -29.498 1.00 55.66 96 GLY A N 1
ATOM 766 C CA . GLY A 1 96 ? -10.798 20.898 -30.791 1.00 55.66 96 GLY A CA 1
ATOM 767 C C . GLY A 1 96 ? -11.387 21.811 -31.859 1.00 55.66 96 GLY A C 1
ATOM 768 O O . GLY A 1 96 ? -12.490 21.572 -32.342 1.00 55.66 96 GLY A O 1
ATOM 769 N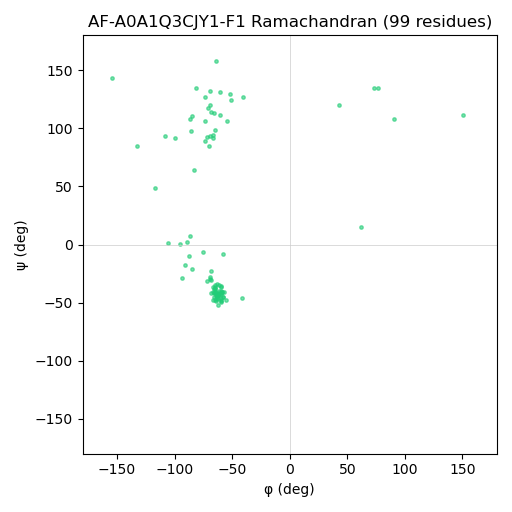 N . LYS A 1 97 ? -10.659 22.861 -32.246 1.00 53.00 97 LYS A N 1
ATOM 770 C CA . LYS A 1 97 ? -10.939 23.587 -33.484 1.00 53.00 97 LYS A CA 1
ATOM 771 C C . LYS A 1 97 ? -9.961 23.108 -34.543 1.00 53.00 97 LYS A C 1
ATOM 773 O O . LYS A 1 97 ? -8.858 23.636 -34.671 1.00 53.00 97 LYS A O 1
ATOM 778 N N . GLY A 1 98 ? -10.394 22.089 -35.285 1.00 57.28 98 GLY A N 1
ATOM 779 C CA . GLY A 1 98 ? -9.825 21.782 -36.587 1.00 57.28 98 GLY A CA 1
ATOM 780 C C . GLY A 1 98 ? -9.808 23.055 -37.428 1.00 57.28 98 GLY A C 1
ATOM 781 O O . GLY A 1 98 ? -10.827 23.728 -37.584 1.00 57.28 98 GLY A O 1
ATOM 782 N N . ARG A 1 99 ? -8.625 23.415 -37.915 1.00 53.12 99 ARG A N 1
ATOM 783 C CA . ARG A 1 99 ? -8.493 24.258 -39.094 1.00 53.12 99 ARG A CA 1
ATOM 784 C C . ARG A 1 99 ? -7.995 23.345 -40.193 1.00 53.12 99 ARG A C 1
ATOM 786 O O . ARG A 1 99 ? -6.814 23.044 -40.292 1.00 53.12 99 ARG A O 1
ATOM 793 N N . GLU A 1 100 ? -8.974 22.834 -40.912 1.00 48.81 100 GLU A N 1
ATOM 794 C CA . GLU A 1 100 ? -8.854 22.481 -42.311 1.00 48.81 100 GLU A CA 1
ATOM 795 C C . GLU A 1 100 ? -8.501 23.773 -43.063 1.00 48.81 100 GLU A C 1
ATOM 797 O O . GLU A 1 100 ? -9.288 24.719 -43.014 1.00 48.81 100 GLU A O 1
ATOM 802 N N . ILE A 1 101 ? -7.273 23.855 -43.586 1.00 49.59 101 ILE A N 1
ATOM 803 C CA . ILE A 1 101 ? -6.871 24.366 -44.914 1.00 49.59 101 ILE A CA 1
ATOM 804 C C . ILE A 1 101 ? -5.371 24.143 -45.110 1.00 49.59 101 ILE A C 1
ATOM 806 O O . ILE A 1 101 ? -4.594 24.528 -44.207 1.00 49.59 101 ILE A O 1
#

pLDDT: mean 73.43, std 22.0, range [31.59, 96.88]

Organism: Cephalotus follicularis (NCBI:txid3775)

Radius of gyration: 21.09 Å; Cα contacts (8 Å, |Δi|>4): 55; chains: 1; bounding box: 44×33×67 Å

Nearest PDB structures (foldseek):
  2vkj-assembly1_A  TM=8.054E-01  e=1.961E+00  Thermotoga maritima

Solvent-accessible surface area (backbone atoms only — not comparable to full-atom values): 6359 Å² total; per-residue (Å²): 136,83,83,75,61,92,78,76,78,67,78,49,50,66,52,32,38,52,50,12,52,53,27,46,75,69,68,38,49,70,60,12,49,53,25,35,50,54,18,37,70,64,44,85,47,72,67,58,29,51,50,45,50,54,51,49,51,54,50,50,54,50,47,58,52,51,53,58,52,56,74,65,52,78,83,58,91,79,85,84,87,79,82,84,82,79,78,79,79,81,80,80,82,79,81,82,74,82,74,90,126

InterPro domains:
  IPR011990 Tetratricopepti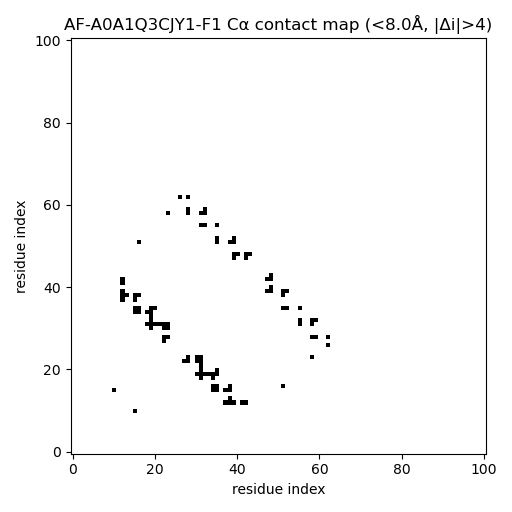de-like helical domain superfamily [G3DSA:1.25.40.10] (11-77)

Foldseek 3Di:
DPCPDPPPPDPDLVRLQVVLVVCLVVVVLVSSLVSLVVSLVRDPDPVSNVVSVVVNVVSVVVNVVVVVVVVVPPPDDDDDDDDDPPPPDDDDDDPDDDDDD